Protein AF-A0A9W9NJV1-F1 (afdb_monomer_lite)

Structure (mmCIF, N/CA/C/O backbone):
data_AF-A0A9W9NJV1-F1
#
_entry.id   AF-A0A9W9NJV1-F1
#
loop_
_atom_site.group_PDB
_atom_site.id
_atom_site.type_symbol
_atom_site.label_atom_id
_atom_site.label_alt_id
_atom_site.label_comp_id
_atom_site.label_asym_id
_atom_site.label_entity_id
_atom_site.label_seq_id
_atom_site.pdbx_PDB_ins_code
_atom_site.Cartn_x
_atom_site.Cartn_y
_atom_site.Cartn_z
_atom_site.occupancy
_atom_site.B_iso_or_equiv
_atom_site.auth_seq_id
_atom_site.auth_comp_id
_atom_site.auth_asym_id
_atom_site.auth_atom_id
_atom_site.pdbx_PDB_model_num
ATOM 1 N N . MET A 1 1 ? -19.146 11.482 9.046 1.00 39.72 1 MET A N 1
ATOM 2 C CA . MET A 1 1 ? -17.768 11.257 8.560 1.00 39.72 1 MET A CA 1
ATOM 3 C C . MET A 1 1 ? -17.823 10.134 7.536 1.00 39.72 1 MET A C 1
ATOM 5 O O . MET A 1 1 ? -18.510 9.152 7.799 1.00 39.72 1 MET A O 1
ATOM 9 N N . ILE A 1 2 ? -17.220 10.302 6.351 1.00 43.78 2 ILE A N 1
ATOM 10 C CA . ILE A 1 2 ? -17.080 9.206 5.377 1.00 43.78 2 ILE A CA 1
ATOM 11 C C . ILE A 1 2 ? -16.403 8.044 6.113 1.00 43.78 2 ILE A C 1
ATOM 13 O O . ILE A 1 2 ? -15.344 8.234 6.706 1.00 43.78 2 ILE A O 1
ATOM 17 N N . GLY A 1 3 ? -17.065 6.885 6.168 1.00 51.94 3 GLY A N 1
ATOM 18 C CA . GLY A 1 3 ? -16.539 5.721 6.880 1.00 51.94 3 GLY A CA 1
ATOM 19 C C . GLY A 1 3 ? -15.137 5.386 6.374 1.00 51.94 3 GLY A C 1
ATOM 20 O O . GLY A 1 3 ? -14.884 5.470 5.175 1.00 51.94 3 GLY A O 1
ATOM 21 N N . ARG A 1 4 ? -14.219 5.015 7.272 1.00 55.31 4 ARG A N 1
ATOM 22 C CA . ARG A 1 4 ? -12.839 4.674 6.890 1.00 55.31 4 ARG A CA 1
ATOM 23 C C . ARG A 1 4 ? -12.779 3.483 5.916 1.00 55.31 4 ARG A C 1
ATOM 25 O O . ARG A 1 4 ? -11.957 3.487 5.010 1.00 55.31 4 ARG A O 1
ATOM 32 N N . SER A 1 5 ? -13.692 2.513 6.039 1.00 57.84 5 SER A N 1
ATOM 33 C CA . SER A 1 5 ? -13.746 1.287 5.219 1.00 57.84 5 SER A CA 1
ATOM 34 C C . SER A 1 5 ? -13.848 1.503 3.696 1.00 57.84 5 SER A C 1
ATOM 36 O O . SER A 1 5 ? -13.022 0.944 2.977 1.00 57.84 5 SER A O 1
ATOM 38 N N . PRO A 1 6 ? -14.789 2.306 3.155 1.00 61.56 6 PRO A N 1
ATOM 39 C CA . PRO A 1 6 ? -14.852 2.563 1.713 1.00 61.56 6 PRO A CA 1
ATOM 40 C C . PRO A 1 6 ? -13.630 3.323 1.179 1.00 61.56 6 PRO A C 1
ATOM 42 O O . PRO A 1 6 ? -13.259 3.127 0.023 1.00 61.56 6 PRO A O 1
ATOM 45 N N . THR A 1 7 ? -12.962 4.127 2.014 1.00 67.88 7 THR A N 1
ATOM 46 C CA . THR A 1 7 ? -11.726 4.815 1.626 1.00 67.88 7 THR A CA 1
ATOM 47 C C . THR A 1 7 ? -10.591 3.826 1.363 1.00 67.88 7 THR A C 1
ATOM 49 O O . THR A 1 7 ? -9.881 4.020 0.385 1.00 67.88 7 THR A O 1
ATOM 52 N N . TYR A 1 8 ? -10.457 2.743 2.146 1.00 70.00 8 TYR A N 1
ATOM 53 C CA . TYR A 1 8 ? -9.446 1.695 1.907 1.00 70.00 8 TYR A CA 1
ATOM 54 C C . TYR A 1 8 ? -9.649 0.950 0.595 1.00 70.00 8 TYR A C 1
ATOM 56 O O . TYR A 1 8 ? -8.696 0.722 -0.146 1.00 70.00 8 TYR A O 1
ATOM 64 N N . VAL A 1 9 ? -10.893 0.563 0.302 1.00 72.25 9 VAL A N 1
ATOM 65 C CA . VAL A 1 9 ? -11.211 -0.164 -0.934 1.00 72.25 9 VAL A CA 1
ATOM 66 C C . VAL A 1 9 ? -10.943 0.730 -2.143 1.00 72.25 9 VAL A C 1
ATOM 68 O O . VAL A 1 9 ? -10.349 0.276 -3.118 1.00 72.25 9 VAL A O 1
ATOM 71 N N . LEU A 1 10 ? -11.318 2.012 -2.062 1.00 74.88 10 LEU A N 1
ATOM 72 C CA . LEU A 1 10 ? -11.082 2.975 -3.133 1.00 74.88 10 LEU A CA 1
ATOM 73 C C . LEU A 1 10 ? -9.587 3.255 -3.343 1.00 74.88 10 LEU A C 1
ATOM 75 O O . LEU A 1 10 ? -9.125 3.200 -4.480 1.00 74.88 10 LEU A O 1
ATOM 79 N N . THR A 1 11 ? -8.816 3.528 -2.285 1.00 77.81 11 THR A N 1
ATOM 80 C CA . THR A 1 11 ? -7.374 3.803 -2.424 1.00 77.81 11 THR A CA 1
ATOM 81 C C . THR A 1 11 ? -6.606 2.590 -2.926 1.00 77.81 11 THR A C 1
ATOM 83 O O . THR A 1 11 ? -5.744 2.755 -3.785 1.00 77.81 11 THR A O 1
ATOM 86 N N . LEU A 1 12 ? -6.941 1.376 -2.479 1.00 78.88 12 LEU A N 1
ATOM 87 C CA . LEU A 1 12 ? -6.323 0.153 -2.999 1.00 78.88 12 LEU A CA 1
ATOM 88 C C . LEU A 1 12 ? -6.702 -0.127 -4.450 1.00 78.88 12 LEU A C 1
ATOM 90 O O . LEU A 1 12 ? -5.831 -0.486 -5.239 1.00 78.88 12 LEU A O 1
ATOM 94 N N . PHE A 1 13 ? -7.966 0.075 -4.825 1.00 82.38 13 PHE A N 1
ATOM 95 C CA . PHE A 1 13 ? -8.399 -0.071 -6.213 1.00 82.38 13 PHE A CA 1
ATOM 96 C C . PHE A 1 13 ? -7.624 0.877 -7.134 1.00 82.38 13 PHE A C 1
ATOM 98 O O . PHE A 1 13 ? -7.059 0.458 -8.146 1.00 82.38 13 PHE A O 1
ATOM 105 N N . VAL A 1 14 ? -7.534 2.150 -6.743 1.00 83.88 14 VAL A N 1
ATOM 106 C CA . VAL A 1 14 ? -6.781 3.162 -7.488 1.00 83.88 14 VAL A CA 1
ATOM 107 C C . VAL A 1 14 ? -5.290 2.814 -7.506 1.00 83.88 14 VAL A C 1
ATOM 109 O O . VAL A 1 14 ? -4.668 2.877 -8.562 1.00 83.88 14 VAL A O 1
ATOM 112 N N . PHE A 1 15 ? -4.714 2.363 -6.389 1.00 83.31 15 PHE A N 1
ATOM 113 C CA . PHE A 1 15 ? -3.315 1.939 -6.330 1.00 83.31 15 PHE A CA 1
ATOM 114 C C . PHE A 1 15 ? -3.018 0.790 -7.303 1.00 83.31 15 PHE A C 1
ATOM 116 O O . PHE A 1 15 ? -2.065 0.878 -8.078 1.00 83.31 15 PHE A O 1
ATOM 123 N N . VAL A 1 16 ? -3.842 -0.262 -7.327 1.00 84.75 16 VAL A N 1
ATOM 124 C CA . VAL A 1 16 ? -3.689 -1.385 -8.269 1.00 84.75 16 VAL A CA 1
ATOM 125 C C . VAL A 1 16 ? -3.793 -0.892 -9.714 1.00 84.75 16 VAL A C 1
ATOM 127 O O . VAL A 1 16 ? -2.951 -1.244 -10.541 1.00 84.75 16 VAL A O 1
ATOM 130 N N . PHE A 1 17 ? -4.755 -0.013 -10.012 1.00 86.12 17 PHE A N 1
ATOM 131 C CA . PHE A 1 17 ? -4.945 0.516 -11.363 1.00 86.12 17 PHE A CA 1
ATOM 132 C C . PHE A 1 17 ? -3.754 1.360 -11.841 1.00 86.12 17 PHE A C 1
ATOM 134 O O . PHE A 1 17 ? -3.287 1.203 -12.968 1.00 86.12 17 PHE A O 1
ATOM 141 N N . PHE A 1 18 ? -3.202 2.204 -10.967 1.00 86.06 18 PHE A N 1
ATOM 142 C CA . PHE A 1 18 ? -2.045 3.046 -11.274 1.00 86.06 18 PHE A CA 1
ATOM 143 C C . PHE A 1 18 ? -0.724 2.268 -11.399 1.00 86.06 18 PHE A C 1
ATOM 145 O O . PHE A 1 18 ? 0.241 2.812 -11.933 1.00 86.06 18 PHE A O 1
ATOM 152 N N . ASN A 1 19 ? -0.656 0.999 -10.980 1.00 84.62 19 ASN A N 1
ATOM 153 C CA . ASN A 1 19 ? 0.530 0.167 -11.207 1.00 84.62 19 ASN A CA 1
ATOM 154 C C . ASN A 1 19 ? 0.638 -0.344 -12.657 1.00 84.62 19 ASN A C 1
ATOM 156 O O . ASN A 1 19 ? 1.754 -0.477 -13.160 1.00 84.62 19 ASN A O 1
ATOM 160 N N . PHE A 1 20 ? -0.480 -0.551 -13.365 1.00 86.44 20 PHE A N 1
ATOM 161 C CA . PHE A 1 20 ? -0.473 -0.959 -14.779 1.00 86.44 20 PHE A CA 1
ATOM 162 C C . PHE A 1 20 ? 0.280 0.010 -15.706 1.00 86.44 20 PHE A C 1
ATOM 164 O O . PHE A 1 20 ? 1.163 -0.450 -16.433 1.00 86.44 20 PHE A O 1
ATOM 171 N N . PRO A 1 21 ? 0.018 1.334 -15.701 1.00 83.31 21 PRO A N 1
ATOM 172 C CA . PRO A 1 21 ? 0.743 2.251 -16.573 1.00 83.31 21 PRO A CA 1
ATOM 173 C C . PRO A 1 21 ? 2.239 2.331 -16.246 1.00 83.31 21 PRO A C 1
ATOM 175 O O . PRO A 1 21 ? 3.019 2.638 -17.139 1.00 83.31 21 PRO A O 1
ATOM 178 N N . VAL A 1 22 ? 2.676 1.998 -15.024 1.00 84.19 22 VAL A N 1
ATOM 179 C CA . VAL A 1 22 ? 4.115 1.941 -14.704 1.00 84.19 22 VAL A CA 1
ATOM 180 C C . VAL A 1 22 ? 4.797 0.753 -15.387 1.00 84.19 22 VAL A C 1
ATOM 182 O O . VAL A 1 22 ? 5.924 0.888 -15.855 1.00 84.19 22 VAL A O 1
ATOM 185 N N . ILE A 1 23 ? 4.111 -0.389 -15.502 1.00 83.88 23 ILE A N 1
ATOM 186 C CA . ILE A 1 23 ? 4.620 -1.573 -16.216 1.00 83.88 23 ILE A CA 1
ATOM 187 C C . ILE A 1 23 ? 4.773 -1.277 -17.714 1.00 83.88 23 ILE A C 1
ATOM 189 O O . ILE A 1 23 ? 5.759 -1.678 -18.327 1.00 83.88 23 ILE A O 1
ATOM 193 N N . TYR A 1 24 ? 3.816 -0.548 -18.297 1.00 85.25 24 TYR A N 1
ATOM 194 C CA . TYR A 1 24 ? 3.814 -0.179 -19.717 1.00 85.25 24 TYR A CA 1
ATOM 195 C C . TYR A 1 24 ? 4.525 1.152 -20.013 1.00 85.25 24 TYR A C 1
ATOM 197 O O . TYR A 1 24 ? 4.394 1.692 -21.116 1.00 85.25 24 TYR A O 1
ATOM 205 N N . ALA A 1 25 ? 5.272 1.704 -19.052 1.00 84.69 25 ALA A N 1
ATOM 206 C CA . ALA A 1 25 ? 5.961 2.973 -19.226 1.00 84.69 25 ALA A CA 1
ATOM 207 C C . ALA A 1 25 ? 7.067 2.873 -20.281 1.00 84.69 25 ALA A C 1
ATOM 209 O O . ALA A 1 25 ? 8.082 2.213 -20.086 1.00 84.69 25 ALA A O 1
ATOM 210 N N . LYS A 1 26 ? 6.867 3.579 -21.401 1.00 81.31 26 LYS A N 1
ATOM 211 C CA . LYS A 1 26 ? 7.849 3.690 -22.493 1.00 81.31 26 LYS A CA 1
ATOM 212 C C . LYS A 1 26 ? 8.837 4.844 -22.300 1.00 81.31 26 LYS A C 1
ATOM 214 O O . LYS A 1 26 ? 9.881 4.859 -22.937 1.00 81.31 26 LYS A O 1
ATOM 219 N N . ASN A 1 27 ? 8.505 5.797 -21.426 1.00 86.88 27 ASN A N 1
ATOM 220 C CA . ASN A 1 27 ? 9.287 7.006 -21.169 1.00 86.88 27 ASN A CA 1
ATOM 221 C C . ASN A 1 27 ? 9.614 7.137 -19.678 1.00 86.88 27 ASN A C 1
ATOM 223 O O . ASN A 1 27 ? 8.759 6.892 -18.824 1.00 86.88 27 ASN A O 1
ATOM 227 N N . PHE A 1 28 ? 10.814 7.623 -19.361 1.00 86.00 28 PHE A N 1
ATOM 228 C CA . PHE A 1 28 ? 11.244 7.826 -17.974 1.00 86.00 28 PHE A CA 1
ATOM 229 C C . PHE A 1 28 ? 10.365 8.840 -17.219 1.00 86.00 28 PHE A C 1
ATOM 231 O O . PHE A 1 28 ? 9.989 8.607 -16.073 1.00 86.00 28 PHE A O 1
ATOM 238 N N . GLY A 1 29 ? 9.943 9.923 -17.885 1.00 89.19 29 GLY A N 1
ATOM 239 C CA . GLY A 1 29 ? 9.027 10.909 -17.293 1.00 89.19 29 GLY A CA 1
ATOM 240 C C . GLY A 1 29 ? 7.655 10.324 -16.939 1.00 89.19 29 GLY A C 1
ATOM 241 O O . GLY A 1 29 ? 7.086 10.654 -15.903 1.00 89.19 29 GLY A O 1
ATOM 242 N N . MET A 1 30 ? 7.157 9.388 -17.752 1.00 87.25 30 MET A N 1
ATOM 243 C CA . MET A 1 30 ? 5.904 8.677 -17.492 1.00 87.25 30 MET A CA 1
ATOM 244 C C . MET A 1 30 ? 6.036 7.772 -16.259 1.00 87.25 30 MET A C 1
ATOM 246 O O . MET A 1 30 ? 5.161 7.774 -15.395 1.00 87.25 30 MET A O 1
ATOM 250 N N . LEU A 1 31 ? 7.158 7.054 -16.143 1.00 87.56 31 LEU A N 1
ATOM 251 C CA . LEU A 1 31 ? 7.467 6.224 -14.978 1.00 87.56 31 LEU A CA 1
ATOM 252 C C . LEU A 1 31 ? 7.486 7.062 -13.693 1.00 87.56 31 LEU A C 1
ATOM 254 O O . LEU A 1 31 ? 6.822 6.697 -12.724 1.00 87.56 31 LEU A O 1
ATOM 258 N N . LEU A 1 32 ? 8.186 8.200 -13.699 1.00 89.56 32 LEU A N 1
ATOM 259 C CA . LEU A 1 32 ? 8.266 9.119 -12.558 1.00 89.56 32 LEU A CA 1
ATOM 260 C C . LEU A 1 32 ? 6.903 9.697 -12.169 1.00 89.56 32 LEU A C 1
ATOM 262 O O . LEU A 1 32 ? 6.547 9.664 -10.992 1.00 89.56 32 LEU A O 1
ATOM 266 N N . ALA A 1 33 ? 6.129 10.186 -13.141 1.00 91.31 33 ALA A N 1
ATOM 267 C CA . ALA A 1 33 ? 4.813 10.767 -12.887 1.00 91.31 33 ALA A CA 1
ATOM 268 C C . ALA A 1 33 ? 3.865 9.749 -12.237 1.00 91.31 33 ALA A C 1
ATOM 270 O O . ALA A 1 33 ? 3.253 10.029 -11.204 1.00 91.31 33 ALA A O 1
ATOM 271 N N . PHE A 1 34 ? 3.790 8.533 -12.787 1.00 89.00 34 PHE A N 1
ATOM 272 C CA . PHE A 1 34 ? 2.953 7.484 -12.211 1.00 89.00 34 PHE A CA 1
ATOM 273 C C . PHE A 1 34 ? 3.494 6.966 -10.878 1.00 89.00 34 PHE A C 1
ATOM 275 O O . PHE A 1 34 ? 2.697 6.680 -9.987 1.00 89.00 34 PHE A O 1
ATOM 282 N N . ARG A 1 35 ? 4.817 6.908 -10.678 1.00 87.31 35 ARG A N 1
ATOM 283 C CA . ARG A 1 35 ? 5.394 6.578 -9.366 1.00 87.31 35 ARG A CA 1
ATOM 284 C C . ARG A 1 35 ? 5.022 7.597 -8.301 1.00 87.31 35 ARG A C 1
ATOM 286 O O . ARG A 1 35 ? 4.577 7.196 -7.224 1.00 87.31 35 ARG A O 1
ATOM 293 N N . PHE A 1 36 ? 5.127 8.882 -8.621 1.00 89.50 36 PHE A N 1
ATOM 294 C CA . PHE A 1 36 ? 4.705 9.960 -7.735 1.00 89.50 36 PHE A CA 1
ATOM 295 C C . PHE A 1 36 ? 3.217 9.840 -7.382 1.00 89.50 36 PHE A C 1
ATOM 297 O O . PHE A 1 36 ? 2.865 9.839 -6.204 1.00 89.50 36 PHE A O 1
ATOM 304 N N . LEU A 1 37 ? 2.355 9.628 -8.382 1.00 88.56 37 LEU A N 1
ATOM 305 C CA . LEU A 1 37 ? 0.914 9.446 -8.176 1.00 88.56 37 LEU A CA 1
ATOM 306 C C . LEU A 1 37 ? 0.602 8.214 -7.314 1.00 88.56 37 LEU A C 1
ATOM 308 O O . LEU A 1 37 ? -0.182 8.317 -6.371 1.00 88.56 37 LEU A O 1
ATOM 312 N N . THR A 1 38 ? 1.253 7.071 -7.567 1.00 86.75 38 THR A N 1
ATOM 313 C CA . THR A 1 38 ? 1.077 5.869 -6.731 1.00 86.75 38 THR A CA 1
ATOM 314 C C . THR A 1 38 ? 1.487 6.108 -5.279 1.00 86.75 38 THR A C 1
ATOM 316 O O . THR A 1 38 ? 0.789 5.655 -4.374 1.00 86.75 38 THR A O 1
ATOM 319 N N . GLY A 1 39 ? 2.578 6.844 -5.040 1.00 86.31 39 GLY A N 1
ATOM 320 C CA . GLY A 1 39 ? 3.035 7.179 -3.690 1.00 86.31 39 GLY A CA 1
ATOM 321 C C . GLY A 1 39 ? 2.100 8.157 -2.980 1.00 86.31 39 GLY A C 1
ATOM 322 O O . GLY A 1 39 ? 1.740 7.940 -1.822 1.00 86.31 39 GLY A O 1
ATOM 323 N N . PHE A 1 40 ? 1.645 9.194 -3.688 1.00 87.56 40 PHE A N 1
ATOM 324 C CA . PHE A 1 40 ? 0.731 10.200 -3.149 1.00 87.56 40 PHE A CA 1
ATOM 325 C C . PHE A 1 40 ? -0.614 9.592 -2.730 1.00 87.56 40 PHE A C 1
ATOM 327 O O . PHE A 1 40 ? -1.118 9.883 -1.648 1.00 87.56 40 PHE A O 1
ATOM 334 N N . ILE A 1 41 ? -1.167 8.696 -3.551 1.00 84.38 41 ILE A N 1
ATOM 335 C CA . ILE A 1 41 ? -2.448 8.028 -3.276 1.00 84.38 41 ILE A CA 1
ATOM 336 C C . ILE A 1 41 ? -2.290 6.909 -2.231 1.00 84.38 41 ILE A C 1
ATOM 338 O O . ILE A 1 41 ? -3.211 6.659 -1.453 1.00 84.38 41 ILE A O 1
ATOM 342 N N . GLY A 1 42 ? -1.130 6.245 -2.183 1.00 80.12 42 GLY A N 1
ATOM 343 C CA . GLY A 1 42 ? -0.852 5.163 -1.233 1.00 80.12 42 GLY A CA 1
ATOM 344 C C . GLY A 1 42 ? -0.572 5.632 0.200 1.00 80.12 42 GLY A C 1
ATOM 345 O O . GLY A 1 42 ? -0.922 4.929 1.149 1.00 80.12 42 GLY A O 1
ATOM 346 N N . SER A 1 43 ? 0.006 6.824 0.382 1.00 83.12 43 SER A N 1
ATOM 347 C CA . SER A 1 43 ? 0.388 7.350 1.705 1.00 83.12 43 SER A CA 1
ATOM 348 C C . SER A 1 43 ? -0.780 7.419 2.713 1.00 83.12 43 SER A C 1
ATOM 350 O O . SER A 1 43 ? -0.651 6.862 3.811 1.00 83.12 43 SER A O 1
ATOM 352 N N . PRO A 1 44 ? -1.962 7.974 2.363 1.00 77.94 44 PRO A N 1
ATOM 353 C CA . PRO A 1 44 ? -3.110 8.000 3.266 1.00 77.94 44 PRO A CA 1
ATOM 354 C C . PRO A 1 44 ? -3.574 6.607 3.697 1.00 77.94 44 PRO A C 1
ATOM 356 O O . PRO A 1 44 ? -3.981 6.433 4.843 1.00 77.94 44 PRO A O 1
ATOM 359 N N . ALA A 1 45 ? -3.509 5.608 2.811 1.00 76.75 45 ALA A N 1
ATOM 360 C CA . ALA A 1 45 ? -3.954 4.247 3.112 1.00 76.75 45 ALA A CA 1
ATOM 361 C C . ALA A 1 45 ? -3.076 3.584 4.186 1.00 76.75 45 ALA A C 1
ATOM 363 O O . ALA A 1 45 ? -3.598 2.944 5.097 1.00 76.75 45 ALA A O 1
ATOM 364 N N . LEU A 1 46 ? -1.756 3.797 4.130 1.00 76.06 46 LEU A N 1
ATOM 365 C CA . LEU A 1 46 ? -0.824 3.280 5.138 1.00 76.06 46 LEU A CA 1
ATOM 366 C C . LEU A 1 46 ? -1.024 3.961 6.499 1.00 76.06 46 LEU A C 1
ATOM 368 O O . LEU A 1 46 ? -1.117 3.280 7.521 1.00 76.06 46 LEU A O 1
ATOM 372 N N . ALA A 1 47 ? -1.140 5.294 6.511 1.00 79.12 47 ALA A N 1
ATOM 373 C CA . ALA A 1 47 ? -1.331 6.063 7.741 1.00 79.12 47 ALA A CA 1
ATOM 374 C C . ALA A 1 47 ? -2.675 5.755 8.421 1.00 79.12 47 ALA A C 1
ATOM 376 O O . ALA A 1 47 ? -2.737 5.521 9.629 1.00 79.12 47 ALA A O 1
ATOM 377 N N . THR A 1 48 ? -3.756 5.711 7.639 1.00 73.62 48 THR A N 1
ATOM 378 C CA . THR A 1 48 ? -5.086 5.380 8.162 1.00 73.62 48 THR A CA 1
ATOM 379 C C . THR A 1 48 ? -5.162 3.930 8.632 1.00 73.62 48 THR A C 1
ATOM 381 O O . THR A 1 48 ? -5.783 3.683 9.671 1.00 73.62 48 THR A O 1
ATOM 384 N N . GLY A 1 49 ? -4.502 2.996 7.931 1.00 74.50 49 GLY A N 1
ATOM 385 C CA . GLY A 1 49 ? -4.462 1.574 8.284 1.00 74.50 49 GLY A CA 1
ATOM 386 C C . GLY A 1 49 ? -3.899 1.353 9.682 1.00 74.50 49 GLY A C 1
ATOM 387 O O . GLY A 1 49 ? -4.567 0.759 10.529 1.00 74.50 49 GLY A O 1
ATOM 388 N N . ALA A 1 50 ? -2.732 1.940 9.959 1.00 72.62 50 ALA A N 1
ATOM 389 C CA . ALA A 1 50 ? -2.122 1.910 11.285 1.00 72.62 50 ALA A CA 1
ATOM 390 C C . ALA A 1 50 ? -3.020 2.552 12.358 1.00 72.62 50 ALA A C 1
ATOM 392 O O . ALA A 1 50 ? -3.236 1.964 13.418 1.00 72.62 50 ALA A O 1
ATOM 393 N N . ALA A 1 51 ? -3.606 3.720 12.064 1.00 74.25 51 ALA A N 1
ATOM 394 C CA . ALA A 1 51 ? -4.510 4.407 12.989 1.00 74.25 51 ALA A CA 1
ATOM 395 C C . ALA A 1 51 ? -5.759 3.572 13.316 1.00 74.25 51 ALA A C 1
ATOM 397 O O . ALA A 1 51 ? -6.193 3.517 14.460 1.00 74.25 51 ALA A O 1
ATOM 398 N N . SER A 1 52 ? -6.313 2.862 12.333 1.00 71.69 52 SER A N 1
ATOM 399 C CA . SER A 1 52 ? -7.528 2.064 12.532 1.00 71.69 52 SER A CA 1
ATOM 400 C C . SER A 1 52 ? -7.282 0.830 13.391 1.00 71.69 52 SER A C 1
ATOM 402 O O . SER A 1 52 ? -8.166 0.444 14.148 1.00 71.69 52 SER A O 1
ATOM 404 N N . MET A 1 53 ? -6.085 0.242 13.348 1.00 69.25 53 MET A N 1
ATOM 405 C CA . MET A 1 53 ? -5.734 -0.800 14.316 1.00 69.25 53 MET A CA 1
ATOM 406 C C . MET A 1 53 ? -5.493 -0.242 15.722 1.00 69.25 53 MET A C 1
ATOM 408 O O . MET A 1 53 ? -5.707 -0.939 16.706 1.00 69.25 53 MET A O 1
ATOM 412 N N . GLY A 1 54 ? -5.087 1.021 15.846 1.00 68.62 54 GLY A N 1
ATOM 413 C CA . GLY A 1 54 ? -5.049 1.690 17.146 1.00 68.62 54 GLY A CA 1
ATOM 414 C C . GLY A 1 54 ? -6.438 1.862 17.768 1.00 68.62 54 GLY A C 1
ATOM 415 O O . GLY A 1 54 ? -6.563 1.763 18.985 1.00 68.62 54 GLY A O 1
ATOM 416 N N . ASP A 1 55 ? -7.458 2.078 16.932 1.00 67.56 55 ASP A N 1
ATOM 417 C CA . ASP A 1 55 ? -8.826 2.392 17.363 1.00 67.56 55 ASP A CA 1
ATOM 418 C C . ASP A 1 55 ? -9.691 1.140 17.634 1.00 67.56 55 ASP A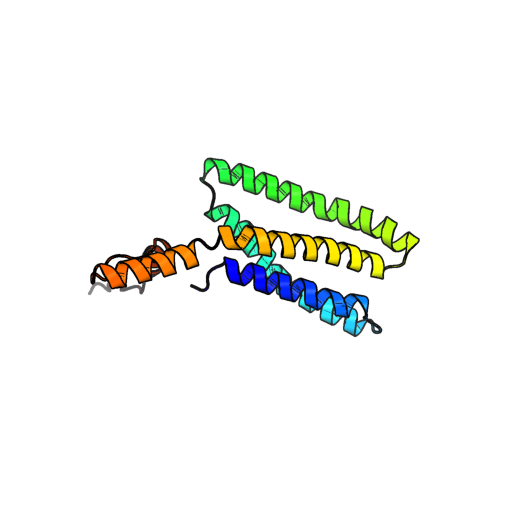 C 1
ATOM 420 O O . ASP A 1 55 ? -10.628 1.202 18.425 1.00 67.56 55 ASP A O 1
ATOM 424 N N . MET A 1 56 ? -9.409 -0.004 16.991 1.00 66.94 56 MET A N 1
ATOM 425 C CA . MET A 1 56 ? -10.233 -1.225 17.120 1.00 66.94 56 MET A CA 1
ATOM 426 C C . MET A 1 56 ? -9.864 -2.130 18.306 1.00 66.94 56 MET A C 1
ATOM 428 O O . MET A 1 56 ? -10.678 -2.963 18.704 1.00 66.94 56 MET A O 1
ATOM 432 N N . TRP A 1 57 ? -8.651 -2.017 18.854 1.00 70.31 57 TRP A N 1
ATOM 433 C CA . TRP A 1 57 ? -8.156 -2.919 19.899 1.00 70.31 57 TRP A CA 1
ATOM 434 C C . TRP A 1 57 ? -8.098 -2.246 21.273 1.00 70.31 57 TRP A C 1
ATOM 436 O O . TRP A 1 57 ? -7.805 -1.060 21.399 1.00 70.31 57 TRP A O 1
ATOM 446 N N . SER A 1 58 ? -8.354 -3.032 22.324 1.00 73.19 58 SER A N 1
ATOM 447 C CA . SER A 1 58 ? -8.231 -2.577 23.711 1.00 73.19 58 SER A CA 1
ATOM 448 C C . SER A 1 58 ? -6.793 -2.120 24.022 1.00 73.19 58 SER A C 1
ATOM 450 O O . SER A 1 58 ? -5.855 -2.607 23.385 1.00 73.19 58 SER A O 1
ATOM 452 N N . PRO A 1 59 ? -6.573 -1.235 25.016 1.00 72.81 59 PRO A N 1
ATOM 453 C CA . PRO A 1 59 ? -5.257 -0.641 25.289 1.00 72.81 59 PRO A CA 1
ATOM 454 C C . PRO A 1 59 ? -4.137 -1.673 25.467 1.00 72.81 59 PRO A C 1
ATOM 456 O O . PRO A 1 59 ? -3.036 -1.481 24.973 1.00 72.81 59 PRO A O 1
ATOM 459 N N . VAL A 1 60 ? -4.446 -2.807 26.104 1.00 76.12 60 VAL A N 1
ATOM 460 C CA . VAL A 1 60 ? -3.489 -3.898 26.340 1.00 76.12 60 VAL A CA 1
ATOM 461 C C . VAL A 1 60 ? -3.147 -4.648 25.049 1.00 76.12 60 VAL A C 1
ATOM 463 O O . VAL A 1 60 ? -2.002 -5.036 24.854 1.00 76.12 60 VAL A O 1
ATOM 466 N N . ALA A 1 61 ? -4.114 -4.853 24.149 1.00 77.81 61 ALA A N 1
ATOM 467 C CA . ALA A 1 61 ? -3.884 -5.534 22.872 1.00 77.81 61 ALA A CA 1
ATOM 468 C C . ALA A 1 61 ? -3.255 -4.609 21.814 1.00 77.81 61 ALA A C 1
ATOM 470 O O . ALA A 1 61 ? -2.541 -5.078 20.926 1.00 77.81 61 ALA A O 1
ATOM 471 N N . ARG A 1 62 ? -3.495 -3.297 21.919 1.00 77.56 62 ARG A N 1
ATOM 472 C CA . ARG A 1 62 ? -2.993 -2.273 20.999 1.00 77.56 62 ARG A CA 1
ATOM 473 C C . ARG A 1 62 ? -1.468 -2.265 20.911 1.00 77.56 62 ARG A C 1
ATOM 475 O O . ARG A 1 62 ? -0.941 -2.220 19.802 1.00 77.56 62 ARG A O 1
ATOM 482 N N . ASP A 1 63 ? -0.769 -2.358 22.039 1.00 82.00 63 ASP A N 1
ATOM 483 C CA . ASP A 1 63 ? 0.699 -2.324 22.065 1.00 82.00 63 ASP A CA 1
ATOM 484 C C . ASP A 1 63 ? 1.307 -3.523 21.322 1.00 82.00 63 ASP A C 1
ATOM 486 O O . ASP A 1 63 ? 2.224 -3.362 20.513 1.00 82.00 63 ASP A O 1
ATOM 490 N N . TYR A 1 64 ? 0.726 -4.715 21.498 1.00 85.25 64 TYR A N 1
ATOM 491 C CA . TYR A 1 64 ? 1.117 -5.907 20.741 1.00 85.25 64 TYR A CA 1
ATOM 492 C C . TYR A 1 64 ? 0.839 -5.754 19.241 1.00 85.25 64 TYR A C 1
ATOM 494 O O . TYR A 1 64 ? 1.687 -6.114 18.424 1.00 85.25 64 TYR A O 1
ATOM 502 N N . MET A 1 65 ? -0.317 -5.199 18.856 1.00 81.00 65 MET A N 1
ATOM 503 C CA . MET A 1 65 ? -0.656 -4.986 17.442 1.00 81.00 65 MET A CA 1
ATOM 504 C C . MET A 1 65 ? 0.272 -3.967 16.772 1.00 81.00 65 MET A C 1
ATOM 506 O O . MET A 1 65 ? 0.705 -4.187 15.641 1.00 81.00 65 MET A O 1
ATOM 510 N N . ILE A 1 66 ? 0.631 -2.884 17.468 1.00 84.00 66 ILE A N 1
ATOM 511 C CA . ILE A 1 66 ? 1.603 -1.898 16.974 1.00 84.00 66 ILE A CA 1
ATOM 512 C C . ILE A 1 66 ? 2.990 -2.537 16.838 1.00 84.00 66 ILE A C 1
ATOM 514 O O . ILE A 1 66 ? 3.660 -2.318 15.828 1.00 84.00 66 ILE A O 1
ATOM 518 N N . GLY A 1 67 ? 3.403 -3.369 17.800 1.00 87.81 67 GLY A N 1
ATOM 519 C CA . GLY A 1 67 ? 4.650 -4.133 17.715 1.00 87.81 67 GLY A CA 1
ATOM 520 C C . GLY A 1 67 ? 4.688 -5.057 16.493 1.00 87.81 67 GLY A C 1
ATOM 521 O O . GLY A 1 67 ? 5.658 -5.046 15.734 1.00 87.81 67 GLY A O 1
ATOM 522 N N . ILE A 1 68 ? 3.601 -5.793 16.242 1.00 87.56 68 ILE A N 1
ATOM 523 C CA . ILE A 1 68 ? 3.452 -6.650 15.055 1.00 87.56 68 ILE A CA 1
ATOM 524 C C . ILE A 1 68 ? 3.492 -5.825 13.765 1.00 87.56 68 ILE A C 1
ATOM 526 O O . ILE A 1 68 ? 4.200 -6.188 12.823 1.00 87.56 68 ILE A O 1
ATOM 530 N N . TRP A 1 69 ? 2.795 -4.690 13.722 1.00 85.56 69 TRP A N 1
ATOM 531 C CA . TRP A 1 69 ? 2.840 -3.783 12.576 1.00 85.56 69 TRP A CA 1
ATOM 532 C C . TRP A 1 69 ? 4.254 -3.260 12.303 1.00 85.56 69 TRP A C 1
ATOM 534 O O . TRP A 1 69 ? 4.686 -3.216 11.151 1.00 85.56 69 TRP A O 1
ATOM 544 N N . GLY A 1 70 ? 5.003 -2.928 13.358 1.00 87.81 70 GLY A N 1
ATOM 545 C CA . GLY A 1 70 ? 6.409 -2.538 13.268 1.00 87.81 70 GLY A CA 1
ATOM 546 C C . GLY A 1 70 ? 7.292 -3.643 12.685 1.00 87.81 70 GLY A C 1
ATOM 547 O O . GLY A 1 70 ? 8.102 -3.372 11.798 1.00 87.81 70 GLY A O 1
ATOM 548 N N . MET A 1 71 ? 7.095 -4.899 13.102 1.00 91.25 71 MET A N 1
ATOM 549 C CA . MET A 1 71 ? 7.817 -6.042 12.525 1.00 91.25 71 MET A CA 1
ATOM 550 C C . MET A 1 71 ? 7.547 -6.185 11.024 1.00 91.25 71 MET A C 1
ATOM 552 O O . MET A 1 71 ? 8.486 -6.354 10.244 1.00 91.25 71 MET A O 1
ATOM 556 N N . PHE A 1 72 ? 6.289 -6.049 10.594 1.00 87.69 72 PHE A N 1
ATOM 557 C CA . PHE A 1 72 ? 5.956 -6.067 9.168 1.00 87.69 72 PHE A CA 1
ATOM 558 C C . PHE A 1 72 ? 6.605 -4.904 8.412 1.00 87.69 72 PHE A C 1
ATOM 560 O O . PHE A 1 72 ? 7.194 -5.129 7.351 1.00 87.69 72 PHE A O 1
ATOM 567 N N . ALA A 1 73 ? 6.567 -3.696 8.981 1.00 88.00 73 ALA A N 1
ATOM 568 C CA . ALA A 1 73 ? 7.170 -2.504 8.393 1.00 88.00 73 ALA A CA 1
ATOM 569 C C . ALA A 1 73 ? 8.689 -2.638 8.194 1.00 88.00 73 ALA A C 1
ATOM 571 O O . ALA A 1 73 ? 9.212 -2.117 7.212 1.00 88.00 73 ALA A O 1
ATOM 572 N N . ILE A 1 74 ? 9.385 -3.365 9.075 1.00 91.44 74 ILE A N 1
ATOM 573 C CA . ILE A 1 74 ? 10.821 -3.661 8.944 1.00 91.44 74 ILE A CA 1
ATOM 574 C C . ILE A 1 74 ? 11.066 -4.826 7.973 1.00 91.44 74 ILE A C 1
ATOM 576 O O . ILE A 1 74 ? 12.023 -4.798 7.202 1.00 91.44 74 ILE A O 1
ATOM 580 N N . SER A 1 75 ? 10.200 -5.843 7.960 1.00 90.88 75 SER A N 1
ATOM 581 C CA . SER A 1 75 ? 10.354 -7.000 7.066 1.00 90.88 75 SER A CA 1
ATOM 582 C C . SER A 1 75 ? 10.193 -6.640 5.584 1.00 90.88 75 SER A C 1
ATOM 584 O O . SER A 1 75 ? 10.907 -7.170 4.732 1.00 90.88 75 SER A O 1
ATOM 586 N N . ALA A 1 76 ? 9.289 -5.709 5.264 1.00 87.00 76 ALA A N 1
ATOM 587 C CA . ALA A 1 76 ? 8.990 -5.303 3.895 1.00 87.00 76 ALA A CA 1
ATOM 588 C C . ALA A 1 76 ? 10.223 -4.770 3.124 1.00 87.00 76 ALA A C 1
ATOM 590 O O . ALA A 1 76 ? 10.473 -5.263 2.021 1.00 87.00 76 ALA A O 1
ATOM 591 N N . PRO A 1 77 ? 11.036 -3.833 3.658 1.00 89.19 77 PRO A N 1
ATOM 592 C CA . PRO A 1 77 ? 12.253 -3.363 2.993 1.00 89.19 77 PRO A CA 1
ATOM 593 C C . PRO A 1 77 ? 13.386 -4.397 2.950 1.00 89.19 77 PRO A C 1
ATOM 595 O O . PRO A 1 77 ? 14.292 -4.236 2.140 1.00 89.19 77 PRO A O 1
ATOM 598 N N . VAL A 1 78 ? 13.340 -5.463 3.755 1.00 91.50 78 VAL A N 1
ATOM 599 C CA . VAL A 1 78 ? 14.285 -6.591 3.642 1.00 91.50 78 VAL A CA 1
ATOM 600 C C . VAL A 1 78 ? 13.868 -7.524 2.503 1.00 91.50 78 VAL A C 1
ATOM 602 O O . VAL A 1 78 ? 14.679 -7.877 1.647 1.00 91.50 78 VAL A O 1
ATOM 605 N N . LEU A 1 79 ? 12.585 -7.891 2.450 1.00 88.62 79 LEU A N 1
ATOM 606 C CA . LEU A 1 79 ? 12.049 -8.810 1.441 1.00 88.62 79 LEU A CA 1
ATOM 607 C C . LEU A 1 79 ? 11.949 -8.177 0.047 1.00 88.62 79 LEU A C 1
ATOM 609 O O . LEU A 1 79 ? 12.145 -8.870 -0.951 1.00 88.62 79 LEU A O 1
ATOM 613 N N . GLY A 1 80 ? 11.668 -6.875 -0.036 1.00 85.19 80 GLY A N 1
ATOM 614 C CA . GLY A 1 80 ? 11.466 -6.155 -1.296 1.00 85.19 80 GLY A CA 1
ATOM 615 C C . GLY A 1 80 ? 12.653 -6.260 -2.266 1.00 85.19 80 GLY A C 1
ATOM 616 O O . GLY A 1 80 ? 12.474 -6.770 -3.374 1.00 85.19 80 GLY A O 1
ATOM 617 N N . PRO A 1 81 ? 13.872 -5.837 -1.878 1.00 88.44 81 PRO A N 1
ATOM 618 C CA . PRO A 1 81 ? 15.067 -5.956 -2.712 1.00 88.44 81 PRO A CA 1
ATOM 619 C C . PRO A 1 81 ? 15.475 -7.405 -2.957 1.00 88.44 81 PRO A C 1
ATOM 621 O O . PRO A 1 81 ? 15.979 -7.714 -4.032 1.00 88.44 81 PRO A O 1
ATOM 624 N N . MET A 1 82 ? 15.234 -8.299 -1.994 1.00 89.75 82 MET A N 1
ATOM 625 C CA . MET A 1 82 ? 15.556 -9.716 -2.145 1.00 89.75 82 MET A CA 1
ATOM 626 C C . MET A 1 82 ? 14.734 -10.327 -3.287 1.00 89.75 82 MET A C 1
ATOM 628 O O . MET A 1 82 ? 15.294 -10.830 -4.260 1.00 89.75 82 MET A O 1
ATOM 632 N N . LEU A 1 83 ? 13.406 -10.194 -3.234 1.00 86.38 83 LEU A N 1
ATOM 633 C CA . LEU A 1 83 ? 12.502 -10.680 -4.281 1.00 86.38 83 LEU A CA 1
ATOM 634 C C . LEU A 1 83 ? 12.700 -9.928 -5.605 1.00 86.38 83 LEU A C 1
ATOM 636 O O . LEU A 1 83 ? 12.714 -10.551 -6.669 1.00 86.38 83 LEU A O 1
ATOM 640 N N . GLY A 1 84 ? 12.896 -8.610 -5.535 1.00 84.44 84 GLY A N 1
ATOM 641 C CA . GLY A 1 84 ? 13.101 -7.757 -6.701 1.00 84.44 84 GLY A CA 1
ATOM 642 C C . GLY A 1 84 ? 14.423 -8.020 -7.423 1.00 84.44 84 GLY A C 1
ATOM 643 O O . GLY A 1 84 ? 14.456 -8.006 -8.651 1.00 84.44 84 GLY A O 1
ATOM 644 N N . GLY A 1 85 ? 15.498 -8.325 -6.695 1.00 85.88 85 GLY A N 1
ATOM 645 C CA . GLY A 1 85 ? 16.811 -8.641 -7.257 1.00 85.88 85 GLY A CA 1
ATOM 646 C C . GLY A 1 85 ? 16.804 -9.954 -8.036 1.00 85.88 85 GLY A C 1
ATOM 647 O O . GLY A 1 85 ? 17.268 -9.995 -9.178 1.00 85.88 85 GLY A O 1
ATOM 648 N N . PHE A 1 86 ? 16.194 -11.005 -7.475 1.00 86.06 86 PHE A N 1
ATOM 649 C CA . PHE A 1 86 ? 16.018 -12.281 -8.179 1.00 86.06 86 PHE A CA 1
ATOM 650 C C . PHE A 1 86 ? 15.115 -12.134 -9.413 1.00 86.06 86 PHE A C 1
ATOM 652 O O . PHE A 1 86 ? 15.459 -12.603 -10.499 1.00 86.06 86 PHE A O 1
ATOM 659 N N . ALA A 1 87 ? 13.983 -11.438 -9.272 1.00 84.25 87 ALA A N 1
ATOM 660 C CA . ALA A 1 87 ? 13.038 -11.207 -10.362 1.00 84.25 87 ALA A CA 1
ATOM 661 C C . ALA A 1 87 ? 13.633 -10.366 -11.501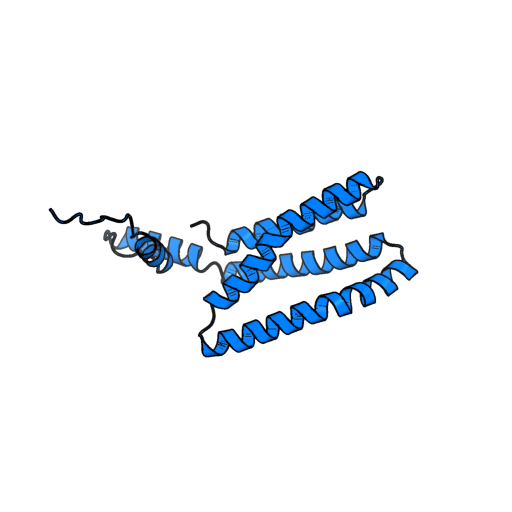 1.00 84.25 87 ALA A C 1
ATOM 663 O O . ALA A 1 87 ? 13.495 -10.723 -12.675 1.00 84.25 87 ALA A O 1
ATOM 664 N N . SER A 1 88 ? 14.321 -9.274 -11.156 1.00 85.25 88 SER A N 1
ATOM 665 C CA . SER A 1 88 ? 14.929 -8.365 -12.127 1.00 85.25 88 SER A CA 1
ATOM 666 C C . SER A 1 88 ? 16.061 -9.031 -12.899 1.00 85.25 88 SER A C 1
ATOM 668 O O . SER A 1 88 ? 16.182 -8.810 -14.102 1.00 85.25 88 SER A O 1
ATOM 670 N N . SER A 1 89 ? 16.858 -9.872 -12.236 1.00 81.38 89 SER A N 1
ATOM 671 C CA . SER A 1 89 ? 17.976 -10.574 -12.878 1.00 81.38 89 SER A CA 1
ATOM 672 C C . SER A 1 89 ? 17.508 -11.611 -13.906 1.00 81.38 89 SER A C 1
ATOM 674 O O . SER A 1 89 ? 18.192 -11.836 -14.897 1.00 81.38 89 SER A O 1
ATOM 676 N N . ALA A 1 90 ? 16.333 -12.221 -13.705 1.00 83.19 90 ALA A N 1
ATOM 677 C CA . ALA A 1 90 ? 15.811 -13.264 -14.591 1.00 83.19 90 ALA A CA 1
ATOM 678 C C . ALA A 1 90 ? 14.908 -12.743 -15.727 1.00 83.19 90 ALA A C 1
ATOM 680 O O . ALA A 1 90 ? 14.905 -13.305 -16.822 1.00 83.19 90 ALA A O 1
ATOM 681 N N . LYS A 1 91 ? 14.085 -11.717 -15.466 1.00 79.69 91 LYS A N 1
ATOM 682 C CA . LYS A 1 91 ? 12.996 -11.271 -16.367 1.00 79.69 91 LYS A CA 1
ATOM 683 C C . LYS A 1 91 ? 13.002 -9.760 -16.645 1.00 79.69 91 LYS A C 1
ATOM 685 O O . LYS A 1 91 ? 12.141 -9.279 -17.379 1.00 79.69 91 LYS A O 1
ATOM 690 N N . GLY A 1 92 ? 13.962 -9.017 -16.089 1.00 84.56 92 GLY A N 1
ATOM 691 C CA . GLY A 1 92 ? 14.076 -7.564 -16.219 1.00 84.56 92 GLY A CA 1
ATOM 692 C C . GLY A 1 92 ? 13.314 -6.774 -15.148 1.00 84.56 92 GLY A C 1
ATOM 693 O O . GLY A 1 92 ? 12.536 -7.312 -14.360 1.00 84.56 92 GLY A O 1
ATOM 694 N N . TRP A 1 93 ? 13.532 -5.457 -15.129 1.00 81.31 93 TRP A N 1
ATOM 695 C CA . TRP A 1 93 ? 13.079 -4.565 -14.054 1.00 81.31 93 TRP A CA 1
ATOM 696 C C . TRP A 1 93 ? 11.551 -4.493 -13.895 1.00 81.31 93 TRP A C 1
ATOM 698 O O . TRP A 1 93 ? 11.058 -4.330 -12.780 1.00 81.31 93 TRP A O 1
ATOM 708 N N . THR A 1 94 ? 10.782 -4.658 -14.976 1.00 83.31 94 THR A N 1
ATOM 709 C CA . THR A 1 94 ? 9.308 -4.607 -14.940 1.00 83.31 94 THR A CA 1
ATOM 710 C C . THR A 1 94 ? 8.708 -5.749 -14.124 1.00 83.31 94 THR A C 1
ATOM 712 O O . THR A 1 94 ? 7.624 -5.598 -13.559 1.00 83.31 94 THR A O 1
ATOM 715 N N . TRP A 1 95 ? 9.421 -6.875 -14.001 1.00 84.44 95 TRP A N 1
ATOM 716 C CA . TRP A 1 95 ? 8.958 -8.045 -13.256 1.00 84.44 95 TRP A CA 1
ATOM 717 C C . TRP A 1 95 ? 8.811 -7.774 -11.754 1.00 84.44 95 TRP A C 1
ATOM 719 O O . TRP A 1 95 ? 7.926 -8.328 -11.105 1.00 84.44 95 TRP A O 1
ATOM 729 N N . THR A 1 96 ? 9.593 -6.833 -11.221 1.00 84.56 96 THR A N 1
ATOM 730 C CA . THR A 1 96 ? 9.461 -6.374 -9.829 1.00 84.56 96 THR A CA 1
ATOM 731 C C . THR A 1 96 ? 8.103 -5.708 -9.569 1.00 84.56 96 THR A C 1
ATOM 733 O O . THR A 1 96 ? 7.496 -5.893 -8.514 1.00 84.56 96 THR A O 1
ATOM 736 N N . ILE A 1 97 ? 7.568 -4.987 -10.561 1.00 84.88 97 ILE A N 1
ATOM 737 C CA . ILE A 1 97 ? 6.269 -4.310 -10.463 1.00 84.88 97 ILE A CA 1
ATOM 738 C C . ILE A 1 97 ? 5.123 -5.317 -10.596 1.00 84.88 97 ILE A C 1
ATOM 740 O O . ILE A 1 97 ? 4.103 -5.168 -9.928 1.00 84.88 97 ILE A O 1
ATOM 744 N N . TRP A 1 98 ? 5.299 -6.377 -11.390 1.00 86.06 98 TRP A N 1
ATOM 745 C CA . TRP A 1 98 ? 4.328 -7.473 -11.474 1.00 86.06 98 TRP A CA 1
ATOM 746 C C . TRP A 1 98 ? 4.125 -8.177 -10.130 1.00 86.06 98 TRP A C 1
ATOM 748 O O . TRP A 1 98 ? 2.983 -8.403 -9.733 1.00 86.06 98 TRP A O 1
ATOM 758 N N . GLN A 1 99 ? 5.205 -8.456 -9.395 1.00 86.38 99 GLN A N 1
ATOM 759 C CA . GLN A 1 99 ? 5.115 -9.043 -8.052 1.00 86.38 99 GLN A CA 1
ATOM 760 C C . GLN A 1 99 ? 4.346 -8.129 -7.089 1.00 86.38 99 GLN A C 1
ATOM 762 O O . GLN A 1 99 ? 3.448 -8.586 -6.380 1.00 86.38 99 GLN A O 1
ATOM 767 N N . LEU A 1 100 ? 4.646 -6.825 -7.109 1.00 86.50 100 LEU A N 1
ATOM 768 C CA . LEU A 1 100 ? 3.930 -5.837 -6.302 1.00 86.50 100 LEU A CA 1
ATOM 769 C C . LEU A 1 100 ? 2.437 -5.789 -6.658 1.00 86.50 100 LEU A C 1
ATOM 771 O O . LEU A 1 100 ? 1.590 -5.713 -5.765 1.00 86.50 100 LEU A O 1
ATOM 775 N N . LEU A 1 101 ? 2.109 -5.866 -7.951 1.00 88.31 101 LEU A N 1
ATOM 776 C CA . LEU A 1 101 ? 0.734 -5.874 -8.440 1.00 88.31 101 LEU A CA 1
ATOM 777 C C . LEU A 1 101 ? -0.014 -7.120 -7.961 1.00 88.31 101 LEU A C 1
ATOM 779 O O . LEU A 1 101 ? -1.140 -6.987 -7.496 1.00 88.31 101 LEU A O 1
ATOM 783 N N . TRP A 1 102 ? 0.604 -8.302 -7.995 1.00 88.44 102 TRP A N 1
ATOM 784 C CA . TRP A 1 102 ? -0.011 -9.538 -7.496 1.00 88.44 102 TRP A CA 1
ATOM 785 C C . TRP A 1 102 ? -0.296 -9.482 -5.997 1.00 88.44 102 TRP A C 1
ATOM 787 O O . TRP A 1 102 ? -1.411 -9.792 -5.583 1.00 88.44 102 TRP A O 1
ATOM 797 N N . VAL A 1 103 ? 0.663 -9.025 -5.188 1.00 88.00 103 VAL A N 1
ATOM 798 C CA . VAL A 1 103 ? 0.471 -8.874 -3.734 1.00 88.00 103 VAL A CA 1
ATOM 799 C C . VAL A 1 103 ? -0.620 -7.844 -3.427 1.00 88.00 103 VAL A C 1
ATOM 801 O O . VAL A 1 103 ? -1.473 -8.071 -2.565 1.00 88.00 103 VAL A O 1
ATOM 804 N N . SER A 1 104 ? -0.642 -6.734 -4.167 1.00 86.50 104 SER A N 1
ATOM 805 C CA . SER A 1 104 ? -1.646 -5.677 -3.995 1.00 86.50 104 SER A CA 1
ATOM 806 C C . SER A 1 104 ? -3.036 -6.135 -4.440 1.00 86.50 104 SER A C 1
ATOM 808 O O . SER A 1 104 ? -4.015 -5.867 -3.751 1.00 86.50 104 SER A O 1
ATOM 810 N N . ALA A 1 105 ? -3.134 -6.865 -5.554 1.00 86.62 105 ALA A N 1
ATOM 811 C CA . ALA A 1 105 ? -4.382 -7.437 -6.048 1.00 86.62 105 ALA A CA 1
ATOM 812 C C . ALA A 1 105 ? -4.910 -8.525 -5.107 1.00 86.62 105 ALA A C 1
ATOM 814 O O . ALA A 1 105 ? -6.098 -8.539 -4.807 1.00 86.62 105 ALA A O 1
ATOM 815 N N . PHE A 1 106 ? -4.037 -9.388 -4.582 1.00 88.25 106 PHE A N 1
ATOM 816 C CA . PHE A 1 106 ? -4.408 -10.380 -3.574 1.00 88.25 106 PHE A CA 1
ATOM 817 C C . PHE A 1 106 ? -4.938 -9.709 -2.305 1.00 88.25 106 PHE A C 1
ATOM 819 O O . PHE A 1 106 ? -6.014 -10.058 -1.830 1.00 88.25 106 PHE A O 1
ATOM 826 N N . THR A 1 107 ? -4.245 -8.680 -1.812 1.00 83.75 107 THR A N 1
ATOM 827 C CA . THR A 1 107 ? -4.705 -7.877 -0.668 1.00 83.75 107 THR A CA 1
ATOM 828 C C . THR A 1 107 ? -6.042 -7.194 -0.956 1.00 83.75 107 THR A C 1
ATOM 830 O O . THR A 1 107 ? -6.925 -7.189 -0.101 1.00 83.75 107 THR A O 1
ATOM 833 N N . PHE A 1 108 ? -6.229 -6.655 -2.164 1.00 83.31 108 PHE A N 1
ATOM 834 C CA . PHE A 1 108 ? -7.492 -6.055 -2.587 1.00 83.31 108 PHE A CA 1
ATOM 835 C C . PHE A 1 108 ? -8.627 -7.079 -2.625 1.00 83.31 108 PHE A C 1
ATOM 837 O O . PHE A 1 108 ? -9.704 -6.786 -2.124 1.00 83.31 108 PHE A O 1
ATOM 844 N N . VAL A 1 109 ? -8.395 -8.276 -3.167 1.00 83.94 109 VAL A N 1
ATOM 845 C CA . VAL A 1 109 ? -9.381 -9.365 -3.203 1.00 83.94 109 VAL A CA 1
ATOM 846 C C . VAL A 1 109 ? -9.712 -9.831 -1.788 1.00 83.94 109 VAL A C 1
ATOM 848 O O . VAL A 1 109 ? -10.886 -9.939 -1.447 1.00 83.94 109 VAL A O 1
ATOM 851 N N . LEU A 1 110 ? -8.702 -10.037 -0.938 1.00 81.69 110 LEU A N 1
ATOM 852 C CA . LEU A 1 110 ? -8.909 -10.381 0.466 1.00 81.69 110 LEU A CA 1
ATOM 853 C C . LEU A 1 110 ? -9.736 -9.319 1.179 1.00 81.69 110 LEU A C 1
ATOM 855 O O . LEU A 1 110 ? -10.705 -9.666 1.837 1.00 81.69 110 LEU A O 1
ATOM 859 N N . LEU A 1 111 ? -9.415 -8.036 1.017 1.00 74.94 111 LEU A N 1
ATOM 860 C CA . LEU A 1 111 ? -10.227 -6.959 1.578 1.00 74.94 111 LEU A CA 1
ATOM 861 C C . LEU A 1 111 ? -11.619 -6.929 0.949 1.00 74.94 111 LEU A C 1
ATOM 863 O O . LEU A 1 111 ? -12.598 -6.772 1.657 1.00 74.94 111 LEU A O 1
ATOM 867 N N . PHE A 1 112 ? -11.763 -7.137 -0.350 1.00 73.00 112 PHE A N 1
ATOM 868 C CA . PHE A 1 112 ? -13.074 -7.157 -0.986 1.00 73.00 112 PHE A CA 1
ATOM 869 C C . PHE A 1 112 ? -13.969 -8.299 -0.471 1.00 73.00 112 PHE A C 1
ATOM 871 O O . PHE A 1 112 ? -15.179 -8.113 -0.394 1.00 73.00 112 PHE A O 1
ATOM 878 N N . PHE A 1 113 ? -13.395 -9.443 -0.080 1.00 72.44 113 PHE A N 1
ATOM 879 C CA . PHE A 1 113 ? -14.136 -10.585 0.473 1.00 72.44 113 PHE A CA 1
ATOM 880 C C . PHE A 1 113 ? -14.267 -10.582 2.006 1.00 72.44 113 PHE A C 1
ATOM 882 O O . PHE A 1 113 ? -15.322 -10.963 2.502 1.00 72.44 113 PHE A O 1
ATOM 889 N N . LEU A 1 114 ? -13.262 -10.130 2.767 1.00 65.69 114 LEU A N 1
ATOM 890 C CA . LEU A 1 114 ? -13.321 -10.036 4.239 1.00 65.69 114 LEU A CA 1
ATOM 891 C C . LEU A 1 114 ? -13.984 -8.743 4.729 1.00 65.69 114 LEU A C 1
ATOM 893 O O . LEU A 1 114 ? -14.677 -8.749 5.739 1.00 65.69 114 LEU A O 1
ATOM 897 N N . LEU A 1 115 ? -13.789 -7.614 4.044 1.00 55.88 115 LEU A N 1
ATOM 898 C CA . LEU A 1 115 ? -14.339 -6.328 4.467 1.00 55.88 115 LEU A CA 1
ATOM 899 C C . LEU A 1 115 ? -15.873 -6.180 4.344 1.00 55.88 115 LEU A C 1
ATOM 901 O O . LEU A 1 115 ? -16.382 -5.362 5.110 1.00 55.88 115 LEU A O 1
ATOM 905 N N . PRO A 1 116 ? -16.659 -6.910 3.511 1.00 50.41 116 PRO A N 1
ATOM 906 C CA . PRO A 1 116 ? -18.124 -6.870 3.594 1.00 50.41 116 PRO A CA 1
ATOM 907 C C . PRO A 1 116 ? -18.647 -7.301 4.972 1.00 50.41 116 PRO A C 1
ATOM 909 O O . PRO A 1 116 ? -19.686 -6.791 5.394 1.00 50.41 116 PRO A O 1
ATOM 912 N N . GLU A 1 117 ? -17.893 -8.124 5.706 1.00 41.12 117 GLU A N 1
ATOM 913 C CA . GLU A 1 117 ? -18.198 -8.525 7.087 1.00 41.12 117 GLU A CA 1
ATOM 914 C C . GLU A 1 117 ? -17.890 -7.401 8.101 1.00 41.12 117 GLU A C 1
ATOM 916 O O . GLU A 1 117 ? -18.624 -7.208 9.070 1.00 41.12 117 GLU A O 1
ATOM 921 N N . THR A 1 118 ? -16.872 -6.567 7.849 1.00 49.41 118 THR A N 1
ATOM 922 C CA . THR A 1 118 ? -16.451 -5.459 8.739 1.00 49.41 118 THR A CA 1
ATOM 923 C C . THR A 1 118 ? -17.020 -4.091 8.335 1.00 49.41 118 THR A C 1
ATOM 925 O O . THR A 1 118 ? -16.588 -3.045 8.829 1.00 49.41 118 THR A O 1
ATOM 928 N N . PHE A 1 119 ? -18.043 -4.036 7.476 1.00 48.19 119 PHE A N 1
ATOM 929 C CA . PHE A 1 119 ? -18.854 -2.825 7.270 1.00 48.19 119 PHE A CA 1
ATOM 930 C C . PHE A 1 119 ? -19.830 -2.601 8.447 1.00 48.19 119 PHE A C 1
ATOM 932 O O . PHE A 1 119 ? -21.022 -2.330 8.260 1.00 48.19 119 PHE A O 1
ATOM 939 N N . ALA A 1 120 ? -19.307 -2.637 9.678 1.00 49.19 120 ALA A N 1
ATOM 940 C CA . ALA A 1 120 ? -20.014 -2.286 10.906 1.00 49.19 120 ALA A CA 1
ATOM 941 C C . ALA A 1 120 ? -20.815 -0.970 10.783 1.00 49.19 120 ALA A C 1
ATOM 943 O O . ALA A 1 120 ? -21.987 -0.977 11.155 1.00 49.19 120 ALA A O 1
ATOM 944 N N . PRO A 1 121 ? -20.313 0.125 10.165 1.00 50.12 121 PRO A N 1
ATOM 945 C CA . PRO A 1 121 ? -21.087 1.363 10.077 1.00 50.12 121 PRO A CA 1
ATOM 946 C C . PRO A 1 121 ? -22.233 1.327 9.056 1.00 50.12 121 PRO A C 1
ATOM 948 O O . PRO A 1 121 ? -23.223 2.016 9.263 1.00 50.12 121 PRO A O 1
ATOM 951 N N . ASN A 1 122 ? -22.176 0.532 7.977 1.00 48.22 122 ASN A N 1
ATOM 952 C CA . ASN A 1 122 ? -23.307 0.437 7.035 1.00 48.22 122 ASN A CA 1
ATOM 953 C C . ASN A 1 122 ? -24.384 -0.519 7.566 1.00 48.22 122 ASN A C 1
ATOM 955 O O . ASN A 1 122 ? -25.572 -0.250 7.402 1.00 48.22 122 ASN A O 1
ATOM 959 N N . ILE A 1 123 ? -23.991 -1.593 8.259 1.00 54.50 123 ILE A N 1
ATOM 960 C CA . ILE A 1 123 ? -24.930 -2.480 8.955 1.00 54.50 123 ILE A CA 1
ATOM 961 C C . ILE A 1 123 ? -25.576 -1.745 10.135 1.00 54.50 123 ILE A C 1
ATOM 963 O O . ILE A 1 123 ? -26.802 -1.772 10.231 1.00 54.50 123 ILE A O 1
ATOM 967 N N . LEU A 1 124 ? -24.817 -1.011 10.963 1.00 53.28 124 LEU A N 1
ATOM 968 C CA . LEU A 1 124 ? -25.389 -0.168 12.021 1.00 53.28 124 LEU A CA 1
ATOM 969 C C . LEU A 1 124 ? -26.210 0.991 11.452 1.00 53.28 124 LEU A C 1
ATOM 971 O O . LEU A 1 124 ? -27.296 1.222 11.955 1.00 53.28 124 LEU A O 1
ATOM 975 N N . ALA A 1 125 ? -25.796 1.675 10.380 1.00 54.38 125 ALA A N 1
ATOM 976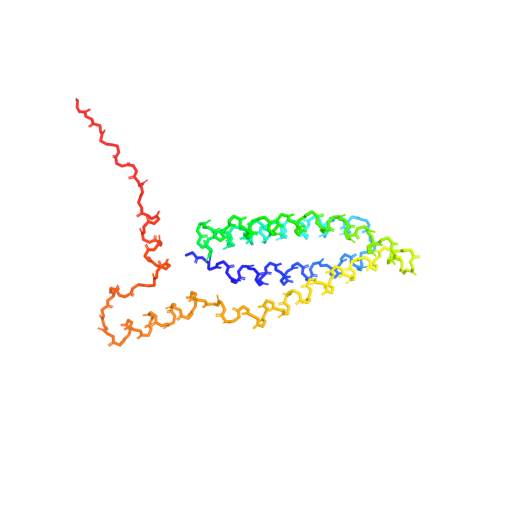 C CA . ALA A 1 125 ? -26.599 2.758 9.794 1.00 54.38 125 ALA A CA 1
ATOM 977 C C . ALA A 1 125 ? -27.880 2.253 9.111 1.00 54.38 125 ALA A C 1
ATOM 979 O O . ALA A 1 125 ? -28.880 2.974 9.060 1.00 54.38 125 ALA A O 1
ATOM 980 N N . ARG A 1 126 ? -27.878 1.027 8.568 1.00 55.81 126 ARG A N 1
ATOM 981 C CA . ARG A 1 126 ? -29.081 0.368 8.029 1.00 55.81 126 ARG A CA 1
ATOM 982 C C . ARG A 1 126 ? -29.974 -0.160 9.151 1.00 55.81 126 ARG A C 1
ATOM 984 O O . ARG A 1 126 ? -31.187 0.018 9.068 1.00 55.81 126 ARG A O 1
ATOM 991 N N . ARG A 1 127 ? -29.399 -0.745 10.209 1.00 57.12 127 ARG A N 1
ATOM 992 C CA . ARG A 1 127 ? -30.131 -1.201 11.404 1.00 57.12 127 ARG A CA 1
ATOM 993 C C . ARG A 1 127 ? -30.712 -0.020 12.187 1.00 57.12 127 ARG A C 1
ATOM 995 O O . ARG A 1 127 ? -31.904 -0.038 12.450 1.00 57.12 127 ARG A O 1
ATOM 1002 N N . ALA A 1 128 ? -29.955 1.046 12.436 1.00 54.09 128 ALA A N 1
ATOM 1003 C CA . ALA A 1 128 ? -30.421 2.277 13.081 1.00 54.09 128 ALA A CA 1
ATOM 1004 C C . ALA A 1 128 ? -31.505 2.988 12.254 1.00 54.09 128 ALA A C 1
ATOM 1006 O O . ALA A 1 128 ? -32.519 3.404 12.809 1.00 54.09 128 ALA A O 1
ATOM 1007 N N . ARG A 1 129 ? -31.381 3.047 10.914 1.00 57.62 129 ARG A N 1
ATOM 1008 C CA . ARG A 1 129 ? -32.471 3.542 10.043 1.00 57.62 129 ARG A CA 1
ATOM 1009 C C . ARG A 1 129 ? -33.718 2.661 10.088 1.00 57.62 129 ARG A C 1
ATOM 1011 O O . ARG A 1 129 ? -34.827 3.189 10.028 1.00 57.62 129 ARG A O 1
ATOM 1018 N N . ARG A 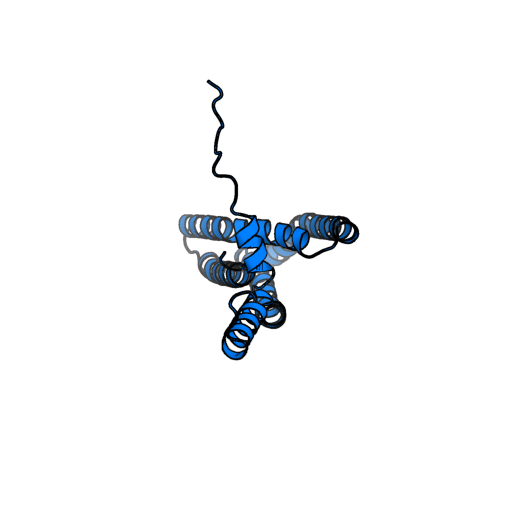1 130 ? -33.557 1.338 10.187 1.00 58.59 130 ARG A N 1
ATOM 1019 C CA . ARG A 1 130 ? -34.679 0.396 10.299 1.00 58.59 130 ARG A CA 1
ATOM 1020 C C . ARG A 1 130 ? -35.372 0.512 11.662 1.00 58.59 130 ARG A C 1
ATOM 1022 O O . ARG A 1 130 ? -36.591 0.600 11.682 1.00 58.59 130 ARG A O 1
ATOM 1029 N N . VAL A 1 131 ? -34.622 0.624 12.760 1.00 57.91 131 VAL A N 1
ATOM 1030 C CA . VAL A 1 131 ? -35.161 0.847 14.115 1.00 57.91 131 VAL A CA 1
ATOM 1031 C C . VAL A 1 131 ? -35.844 2.219 14.226 1.00 57.91 131 VAL A C 1
ATOM 1033 O O . VAL A 1 131 ? -36.962 2.288 14.723 1.00 57.91 131 VAL A O 1
ATOM 1036 N N . ARG A 1 132 ? -35.274 3.296 13.655 1.00 60.06 132 ARG A N 1
ATOM 1037 C CA . ARG A 1 132 ? -35.927 4.625 13.594 1.00 60.06 132 ARG A CA 1
ATOM 1038 C C . ARG A 1 132 ? -37.282 4.597 12.879 1.00 60.06 132 ARG A C 1
ATOM 1040 O O . ARG A 1 132 ? -38.212 5.256 13.331 1.00 60.06 132 ARG A O 1
ATOM 1047 N N . ARG A 1 133 ? -37.402 3.842 11.777 1.00 57.50 133 ARG A N 1
ATOM 1048 C CA . ARG A 1 133 ? -38.674 3.702 11.041 1.00 57.50 133 ARG A CA 1
ATOM 1049 C C . ARG A 1 133 ? -39.738 2.927 11.815 1.00 57.50 133 ARG A C 1
ATOM 1051 O O . ARG A 1 133 ? -40.910 3.212 11.622 1.00 57.50 133 ARG A O 1
ATOM 1058 N N . ILE A 1 134 ? -39.341 1.949 12.629 1.00 59.91 134 ILE A N 1
ATOM 1059 C CA . ILE A 1 134 ? -40.276 1.071 13.347 1.00 59.91 134 ILE A CA 1
ATOM 1060 C C . ILE A 1 134 ? -40.719 1.708 14.671 1.00 59.91 134 ILE A C 1
ATOM 1062 O O . ILE A 1 134 ? -41.896 1.650 15.005 1.00 59.91 134 ILE A O 1
ATOM 1066 N N . THR A 1 135 ? -39.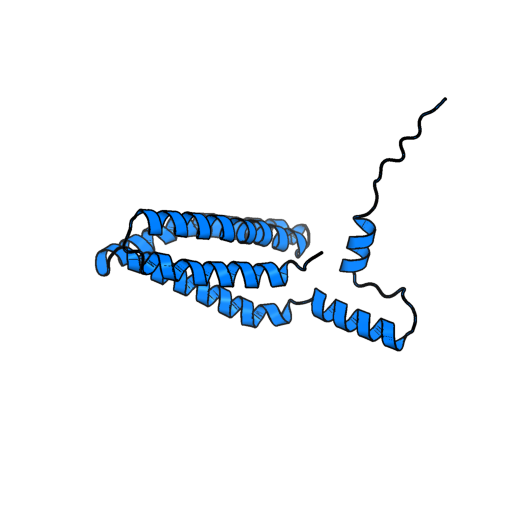805 2.348 15.406 1.00 56.12 135 THR A N 1
ATOM 1067 C CA . THR A 1 135 ? -40.089 2.882 16.750 1.00 56.12 135 THR A CA 1
ATOM 1068 C C . THR A 1 135 ? -40.572 4.339 16.741 1.00 56.12 135 THR A C 1
ATOM 1070 O O . THR A 1 135 ? -41.042 4.829 17.761 1.00 56.12 135 THR A O 1
ATOM 1073 N N . GLY A 1 136 ? -40.438 5.076 15.629 1.00 49.53 136 GLY A N 1
ATOM 1074 C CA . GLY A 1 136 ? -40.864 6.485 15.529 1.00 49.53 136 GLY A CA 1
ATOM 1075 C C . GLY A 1 136 ? -40.091 7.464 16.430 1.00 49.53 136 GLY A C 1
ATOM 1076 O O . GLY A 1 136 ? -40.379 8.657 16.440 1.00 49.53 136 GLY A O 1
ATOM 1077 N N . ASN A 1 137 ? -39.090 6.980 17.169 1.00 50.56 137 ASN A N 1
ATOM 1078 C CA . ASN A 1 137 ? -38.328 7.733 18.155 1.00 50.56 137 ASN A CA 1
ATOM 1079 C C . ASN A 1 137 ? -36.905 7.999 17.626 1.00 50.56 137 ASN A C 1
ATOM 1081 O O . ASN A 1 137 ? -36.160 7.066 17.316 1.00 50.56 137 ASN A O 1
ATOM 1085 N N . GLN A 1 138 ? -36.523 9.274 17.492 1.00 53.94 138 GLN A N 1
ATOM 1086 C CA . GLN A 1 138 ? -35.250 9.686 16.870 1.00 53.94 138 GLN A CA 1
ATOM 1087 C C . GLN A 1 138 ? -34.007 9.463 17.751 1.00 53.94 138 GLN A C 1
ATOM 1089 O O . GLN A 1 138 ? -32.884 9.687 17.301 1.00 53.94 138 GLN A O 1
ATOM 1094 N N . GLN A 1 139 ? -34.198 8.997 18.986 1.00 50.72 139 GLN A N 1
ATOM 1095 C CA . GLN A 1 139 ? -33.146 8.817 19.993 1.00 50.72 139 GLN A CA 1
ATOM 1096 C C . GLN A 1 139 ? -32.190 7.645 19.701 1.00 50.72 139 GLN A C 1
ATOM 1098 O O . GLN A 1 139 ? -31.088 7.609 20.238 1.00 50.72 139 GLN A O 1
ATOM 1103 N N . TYR A 1 140 ? -32.554 6.704 18.823 1.00 45.59 140 TYR A N 1
ATOM 1104 C CA . TYR A 1 140 ? -31.649 5.620 18.430 1.00 45.59 140 TYR A CA 1
ATOM 1105 C C . TYR A 1 140 ? -30.608 6.142 17.430 1.00 45.59 140 TYR A C 1
ATOM 1107 O O . TYR A 1 140 ? -30.905 6.345 16.248 1.00 45.59 140 TYR A O 1
ATOM 1115 N N . MET A 1 141 ? -29.398 6.398 17.924 1.00 48.62 141 MET A N 1
ATOM 1116 C CA . MET A 1 141 ? -28.202 6.772 17.163 1.00 48.62 141 MET A CA 1
ATOM 1117 C C . MET A 1 141 ? -27.195 5.617 17.211 1.00 48.62 141 MET A C 1
ATOM 1119 O O . MET A 1 141 ? -27.084 4.939 18.230 1.00 48.62 141 MET A O 1
ATOM 1123 N N . SER A 1 142 ? -26.482 5.355 16.112 1.00 44.31 142 SER A N 1
ATOM 1124 C CA . SER A 1 142 ? -25.339 4.429 16.158 1.00 44.31 142 SER A CA 1
ATOM 1125 C C . SER A 1 142 ? -24.210 5.038 16.997 1.00 44.31 142 SER A C 1
ATOM 1127 O O . SER A 1 142 ? -24.108 6.258 17.057 1.00 44.31 142 SER A O 1
ATOM 1129 N N . GLU A 1 143 ? -23.329 4.229 17.593 1.00 51.62 143 GLU A N 1
ATOM 1130 C CA . GLU A 1 143 ? -22.174 4.734 18.370 1.00 51.62 143 GLU A CA 1
ATOM 1131 C C . GLU A 1 143 ? -21.339 5.752 17.573 1.00 51.62 143 GLU A C 1
ATOM 1133 O O . GLU A 1 143 ? -20.973 6.800 18.086 1.00 51.62 143 GLU A O 1
ATOM 1138 N N . SER A 1 144 ? -21.196 5.534 16.263 1.00 39.47 144 SER A N 1
ATOM 1139 C CA . SER A 1 144 ? -20.567 6.478 15.326 1.00 39.47 144 SER A CA 1
ATOM 1140 C C . SER A 1 144 ? -21.302 7.818 15.151 1.00 39.47 144 SER A C 1
ATOM 1142 O O . SER A 1 144 ? -20.698 8.793 14.724 1.00 39.47 144 SER A O 1
ATOM 1144 N N . GLU A 1 145 ? -22.601 7.897 15.440 1.00 48.09 145 GLU A N 1
ATOM 1145 C CA . GLU A 1 145 ? -23.413 9.124 15.381 1.00 48.09 145 GLU A CA 1
ATOM 1146 C C . GLU A 1 145 ? -23.402 9.856 16.741 1.00 48.09 145 GLU A C 1
ATOM 1148 O O . GLU A 1 145 ? -23.467 11.086 16.764 1.00 48.09 145 GLU A O 1
ATOM 1153 N N . ILE A 1 146 ? -23.227 9.121 17.851 1.00 54.56 146 ILE A N 1
ATOM 1154 C CA . ILE A 1 146 ? -22.975 9.662 19.202 1.00 54.56 146 ILE A CA 1
ATOM 1155 C C . ILE A 1 146 ? -21.569 10.275 19.265 1.00 54.56 146 ILE A C 1
ATOM 1157 O O . ILE A 1 146 ? -21.434 11.428 19.668 1.00 54.56 146 ILE A O 1
ATOM 1161 N N . GLU A 1 147 ? -20.558 9.582 18.735 1.00 52.69 147 GLU A N 1
ATOM 1162 C CA . GLU A 1 147 ? -19.181 10.085 18.627 1.00 52.69 147 GLU A CA 1
ATOM 1163 C C . GLU A 1 147 ? -19.103 11.341 17.734 1.00 52.69 147 GLU A C 1
ATOM 1165 O O . GLU A 1 147 ? -18.442 12.318 18.072 1.00 52.69 147 GLU A O 1
ATOM 1170 N N . ILE A 1 148 ? -19.867 11.405 16.632 1.00 51.66 148 ILE A N 1
ATOM 1171 C CA . ILE A 1 148 ? -19.971 12.623 15.800 1.00 51.66 148 ILE A CA 1
ATOM 1172 C C . ILE A 1 148 ? -20.635 13.787 16.557 1.00 51.66 148 ILE A C 1
ATOM 1174 O O . ILE A 1 148 ? -20.305 14.950 16.299 1.00 51.66 148 ILE A O 1
ATOM 1178 N N . LYS A 1 149 ? -21.569 13.499 17.470 1.00 49.31 149 LYS A N 1
ATOM 1179 C CA . LYS A 1 149 ? -22.199 14.514 18.323 1.00 49.31 149 LYS A CA 1
ATOM 1180 C C . LYS A 1 149 ? -21.244 15.000 19.415 1.00 49.31 149 LYS A C 1
ATOM 1182 O O . LYS A 1 149 ? -21.206 16.200 19.658 1.00 49.31 149 LYS A O 1
ATOM 1187 N N . GLU A 1 150 ? -20.444 14.114 20.005 1.00 49.25 150 GLU A N 1
ATOM 1188 C CA . GLU A 1 150 ? -19.431 14.463 21.014 1.00 49.25 150 GLU A CA 1
ATOM 1189 C C . GLU A 1 150 ? -18.187 15.151 20.430 1.00 49.25 150 GLU A C 1
ATOM 1191 O O . GLU A 1 150 ? -17.583 15.983 21.102 1.00 49.25 150 GLU A O 1
ATOM 1196 N N . VAL A 1 151 ? -17.824 14.909 19.164 1.00 48.81 151 VAL A N 1
ATOM 1197 C CA . VAL A 1 151 ? -16.723 15.635 18.488 1.00 48.81 151 VAL A CA 1
ATOM 1198 C C . VAL A 1 151 ? -17.097 17.098 18.165 1.00 48.81 151 VAL A C 1
ATOM 1200 O O . VAL A 1 151 ? -16.223 17.928 17.905 1.00 48.81 151 VAL A O 1
ATOM 1203 N N . LYS A 1 152 ? -18.381 17.472 18.245 1.00 41.75 152 LYS A N 1
ATOM 1204 C CA . LYS A 1 152 ? -18.821 18.876 18.341 1.00 41.75 152 LYS A CA 1
ATOM 1205 C C . LYS A 1 152 ? -19.200 19.182 19.796 1.00 41.75 152 LYS A C 1
ATOM 1207 O O . LYS A 1 152 ? -20.383 19.151 20.128 1.00 41.75 152 LYS A O 1
ATOM 1212 N N . PRO A 1 153 ? -18.241 19.554 20.661 1.00 44.62 153 PRO A N 1
ATOM 1213 C CA . PRO A 1 153 ? -18.231 20.965 21.056 1.00 44.62 153 PRO A CA 1
ATOM 1214 C C . PRO A 1 153 ? -16.850 21.500 21.480 1.00 44.62 153 PRO A C 1
ATOM 1216 O O . PRO A 1 153 ? -16.226 21.009 22.416 1.00 44.62 153 PRO A O 1
ATOM 1219 N N . ARG A 1 154 ? -16.424 22.606 20.860 1.00 42.12 154 ARG A N 1
ATOM 1220 C CA . ARG A 1 154 ? -15.768 23.745 21.535 1.00 42.12 154 ARG A CA 1
ATOM 1221 C C . ARG A 1 154 ? -15.660 24.909 20.547 1.00 42.12 154 ARG A C 1
ATOM 1223 O O . ARG A 1 154 ? -14.592 25.253 20.059 1.00 42.12 154 ARG A O 1
ATOM 1230 N N . VAL A 1 155 ? -16.804 25.518 20.230 1.00 43.12 155 VAL A N 1
ATOM 1231 C CA . VAL A 1 155 ? -16.786 26.949 19.906 1.00 43.12 155 VAL A CA 1
ATOM 1232 C C . VAL A 1 155 ? -16.563 27.630 21.248 1.00 43.12 155 VAL A C 1
ATOM 1234 O O . VAL A 1 155 ? -17.408 27.541 22.137 1.00 43.12 155 VAL A O 1
ATOM 1237 N N . CYS A 1 156 ? -15.364 28.178 21.423 1.00 41.69 156 CYS A N 1
ATOM 1238 C CA . CYS A 1 156 ? -14.948 28.914 22.602 1.00 41.69 156 CYS A CA 1
ATOM 1239 C C . CYS A 1 156 ? -15.931 30.058 22.865 1.00 41.69 156 CYS A C 1
ATOM 1241 O O . CYS A 1 156 ? -15.880 31.084 22.195 1.00 41.69 156 CYS A O 1
ATOM 1243 N N . VAL A 1 157 ? -16.809 29.894 23.852 1.00 42.72 157 VAL A N 1
ATOM 1244 C CA . VAL A 1 157 ? -17.446 31.038 24.499 1.00 42.72 157 VAL A CA 1
ATOM 1245 C C . VAL A 1 157 ? -16.436 31.514 25.537 1.00 42.72 157 VAL A C 1
ATOM 1247 O O . VAL A 1 157 ? -16.390 31.015 26.659 1.00 42.72 157 VAL A O 1
ATOM 1250 N N . THR A 1 158 ? -15.527 32.398 25.128 1.00 40.16 158 THR A N 1
ATOM 1251 C CA . THR A 1 158 ? -14.685 33.129 26.074 1.00 40.16 158 THR A CA 1
ATOM 1252 C C . THR A 1 158 ? -15.596 34.049 26.874 1.00 40.16 158 THR A C 1
ATOM 1254 O O . THR A 1 158 ? -16.069 35.063 26.363 1.00 40.16 158 THR A O 1
ATOM 1257 N N . HIS A 1 159 ? -15.862 33.679 28.124 1.00 39.31 159 HIS A N 1
ATOM 1258 C CA . HIS A 1 159 ? -16.298 34.627 29.137 1.00 39.31 159 HIS A CA 1
ATOM 1259 C C . HIS A 1 159 ? -15.225 35.719 29.259 1.00 39.31 159 HIS A C 1
ATOM 1261 O O . HIS A 1 159 ? -14.103 35.432 29.670 1.00 39.31 159 HIS A O 1
ATOM 1267 N N . SER A 1 160 ? -15.562 36.956 28.890 1.00 37.09 160 SER A N 1
ATOM 1268 C CA . SER A 1 160 ? -14.833 38.145 29.337 1.00 37.09 160 SER A CA 1
ATOM 1269 C C . SER A 1 160 ? -15.466 38.588 30.657 1.00 37.09 160 SER A C 1
ATOM 1271 O O . SER A 1 160 ? -16.670 38.858 30.654 1.00 37.09 160 SER A O 1
ATOM 1273 N N . PRO A 1 161 ? -14.732 38.645 31.780 1.00 49.91 161 PRO A N 1
ATOM 1274 C CA . PRO A 1 161 ? -15.197 39.387 32.936 1.00 49.91 161 PRO A CA 1
ATOM 1275 C C . PRO A 1 161 ? -15.047 40.890 32.661 1.00 49.91 161 PRO A C 1
ATOM 1277 O O . PRO A 1 161 ? -14.155 41.314 31.924 1.00 49.91 161 PRO A O 1
ATOM 1280 N N . SER A 1 162 ? -16.001 41.639 33.207 1.00 47.88 162 SER A N 1
ATOM 1281 C CA . SER A 1 162 ? -16.095 43.100 33.291 1.00 47.88 162 SER A CA 1
ATOM 1282 C C . SER A 1 162 ? -14.924 43.738 34.025 1.00 47.88 162 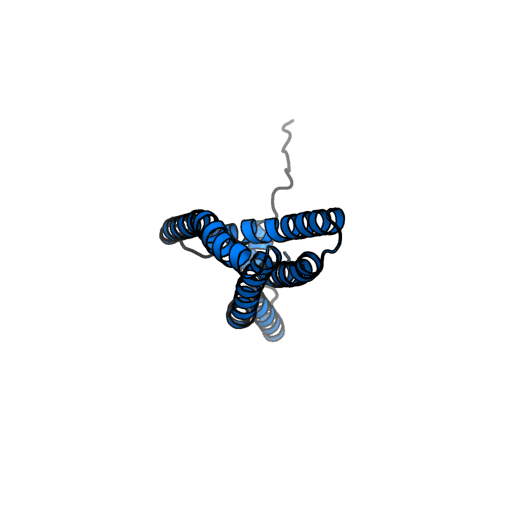SER A C 1
ATOM 1284 O O . SER A 1 162 ? -14.556 43.158 35.074 1.00 47.88 162 SER A O 1
#

InterPro domains:
  IPR011701 Major facilitator superfamily [PF07690] (2-128)
  IPR020846 Major facilitator superfamily domain [PS50850] (1-162)
  IPR036259 MFS transporter superfamily [SSF103473] (2-142)

Organism: Penicillium citrinum (NCBI:txid5077)

Secondary structure (DSSP, 8-state):
---HHHHHHHHHHHHHHHHHHHHT--SHHHHHHHHHHHHHHHHHHHHHHHHHHHHHS-HHHHHHHHHHHHHHHHHHHHHHHHHHHHHHHHH-THHHHHHHHHHHHHHHHHHHHHTTTT-HHHHHHHHHHHHHHHH--TT---HHHHHHHHT-----------

pLDDT: mean 71.67, std 16.59, range [37.09, 91.5]

Sequence (162 aa):
MIGRSPTYVLTLFVFVFFNFPVIYAKNFGMLLAFRFLTGFIGSPALATGAASMGDMWSPVARDYMIGIWGMFAISAPVLGPMLGGFASSAKGWTWTIWQLLWVSAFTFVLLFFLLPETFAPNILARRARRVRRITGNQQYMSESEIEIKEVKPRVCVTHSPS

Radius of gyration: 21.99 Å; chains: 1; bounding box: 59×56×56 Å

Foldseek 3Di:
DPDVLVLLLVLLVVLLVLLVQCLVDPDPVSVVVSVVVSCVSVVVNVVVVLVVLCVPDDPVVSVVVVVVVVVVVVVCVVVLCVVQVVQCVPPHNSSSSVVVSVVSVVVSVCCVVVVVVVVVVVVQVVVLVVCCVVVVDNPRDDPVRVVVVVVDDDPPPDDDDD